Protein AF-A0A0G4B632-F1 (afdb_monomer)

Foldseek 3Di:
DDPVPDPCQQQVFADDPDVVLVVLLVVLVVLLVVLVVLVVPLPPDDPLVNVLSVLSSVLSNVLSVVSVVLSVCVVVSPTRSVGNVVVVVSVVSCCVSVVVSVCCVVPVSVVVVVVVVVVVVVLVPDDVVVVVVVVVVVD

pLDDT: mean 73.95, std 9.52, range [43.03, 89.56]

Secondary structure (DSSP, 8-state):
--GGG-HHHHS-S-----TTHHHHHHHHHHHHHHHHHHHHGGGGS-HHHHHHHHHHHHHHHHHHHHHHHHHHHHHTT-TTTTSHHHHHHHHHHHHHHHHHHHHIIIIIHHHHHHHHHHHHHHHHHS-HHHHHHHHHTT-

Mean predicted aligned error: 12.13 Å

Nearest PDB structures (foldseek):
  8qb9-assembly1_A  TM=7.911E-01  e=2.330E+00  Saccharomyces cerevisiae
  4nqi-assembly2_D  TM=4.677E-01  e=2.199E+00  Dictyostelium discoideum
  4nqi-assembly2_C  TM=4.831E-01  e=5.555E+00  Dictyostelium discoideum
  4nqi-assembly1_B  TM=4.923E-01  e=5.886E+00  Dictyostelium discoideum
  4nqi-assembly1_A  TM=5.299E-01  e=7.421E+00  Dictyostelium discoideum

Structure (mmCIF, N/CA/C/O backbone):
data_AF-A0A0G4B632-F1
#
_entry.id   AF-A0A0G4B632-F1
#
loop_
_atom_site.group_PDB
_atom_site.id
_atom_site.type_symbol
_atom_site.label_atom_id
_atom_site.label_alt_id
_atom_site.label_comp_id
_atom_site.label_asym_id
_atom_site.label_entity_id
_atom_site.label_seq_id
_atom_site.pdbx_PDB_ins_code
_atom_site.Cartn_x
_atom_site.Cartn_y
_atom_site.Cartn_z
_atom_site.occupancy
_atom_site.B_iso_or_equiv
_atom_site.auth_seq_id
_atom_site.auth_comp_id
_atom_site.auth_asym_id
_atom_site.auth_atom_id
_atom_site.pdbx_PDB_model_num
ATOM 1 N N . MET A 1 1 ? -9.350 3.495 -35.235 1.00 46.94 1 MET A N 1
ATOM 2 C CA . MET A 1 1 ? -9.397 2.839 -33.908 1.00 46.94 1 MET A CA 1
ATOM 3 C C . MET A 1 1 ? -8.011 2.877 -33.280 1.00 46.94 1 MET A C 1
ATOM 5 O O . MET A 1 1 ? -7.034 2.637 -33.979 1.00 46.94 1 MET A O 1
ATOM 9 N N . GLY A 1 2 ? -7.921 3.323 -32.025 1.00 56.72 2 GLY A N 1
ATOM 10 C CA . GLY A 1 2 ? -6.690 3.835 -31.412 1.00 56.72 2 GLY A CA 1
ATOM 11 C C . GLY A 1 2 ? -5.535 2.830 -31.338 1.00 56.72 2 GLY A C 1
ATOM 12 O O . GLY A 1 2 ? -5.739 1.652 -31.062 1.00 56.72 2 GLY A O 1
ATOM 13 N N . LYS A 1 3 ? -4.302 3.328 -31.519 1.00 59.06 3 LYS A N 1
ATOM 14 C CA . LYS A 1 3 ? -3.026 2.583 -31.410 1.00 59.06 3 LYS A CA 1
ATOM 15 C C . LYS A 1 3 ? -2.854 1.800 -30.090 1.00 59.06 3 LYS A C 1
ATOM 17 O O . LYS A 1 3 ? -1.968 0.961 -30.002 1.00 59.06 3 LYS A O 1
ATOM 22 N N . LEU A 1 4 ? -3.698 2.066 -29.092 1.00 59.09 4 LEU A N 1
ATOM 23 C CA . LEU A 1 4 ? -3.652 1.519 -27.735 1.00 59.09 4 LEU A CA 1
ATOM 24 C C . LEU A 1 4 ? -4.012 0.028 -27.638 1.00 59.09 4 LEU A C 1
ATOM 26 O O . LEU A 1 4 ? -3.549 -0.624 -26.713 1.00 59.09 4 LEU A O 1
ATOM 30 N N . PHE A 1 5 ? -4.786 -0.520 -28.582 1.00 60.91 5 PHE A N 1
ATOM 31 C CA . PHE A 1 5 ? -5.238 -1.922 -28.543 1.00 60.91 5 PHE A CA 1
ATOM 32 C C . PHE A 1 5 ? -4.454 -2.860 -29.474 1.00 60.91 5 PHE A C 1
ATOM 34 O O . PHE A 1 5 ? -4.857 -4.002 -29.672 1.00 60.91 5 PHE A O 1
ATOM 41 N N . ARG A 1 6 ? -3.349 -2.402 -30.082 1.00 68.50 6 ARG A N 1
ATOM 42 C CA . ARG A 1 6 ? -2.540 -3.261 -30.960 1.00 68.50 6 ARG A CA 1
ATOM 43 C C . ARG A 1 6 ? -1.632 -4.172 -30.129 1.00 68.50 6 ARG A C 1
ATOM 45 O O . ARG A 1 6 ? -0.795 -3.632 -29.404 1.00 68.50 6 ARG A O 1
ATOM 52 N N . PRO A 1 7 ? -1.720 -5.507 -30.276 1.00 59.91 7 PRO A N 1
ATOM 53 C CA . PRO A 1 7 ? -0.825 -6.441 -29.601 1.00 59.91 7 PRO A CA 1
ATOM 54 C C . PRO A 1 7 ? 0.642 -6.083 -29.848 1.00 59.91 7 PRO A C 1
ATOM 56 O O . PRO A 1 7 ? 1.382 -5.897 -28.893 1.00 59.91 7 PRO A O 1
ATOM 59 N N . ASP A 1 8 ? 1.039 -5.792 -31.088 1.00 62.38 8 ASP A N 1
ATOM 60 C CA . ASP A 1 8 ? 2.419 -5.391 -31.415 1.00 62.38 8 ASP A CA 1
ATOM 61 C C . ASP A 1 8 ? 2.911 -4.150 -30.649 1.00 62.38 8 ASP A C 1
ATOM 63 O O . ASP A 1 8 ? 4.101 -3.994 -30.390 1.00 62.38 8 ASP A O 1
ATOM 67 N N . TYR A 1 9 ? 2.002 -3.257 -30.248 1.00 63.84 9 TYR A N 1
ATOM 68 C CA . TYR A 1 9 ? 2.327 -2.046 -29.490 1.00 63.84 9 TYR A CA 1
ATOM 69 C C . TYR A 1 9 ? 2.409 -2.294 -27.975 1.00 63.84 9 TYR A C 1
ATOM 71 O O . TYR A 1 9 ? 3.101 -1.563 -27.265 1.00 63.84 9 TYR A O 1
ATOM 79 N N . ILE A 1 10 ? 1.699 -3.301 -27.466 1.00 62.75 10 ILE A N 1
ATOM 80 C CA . ILE A 1 10 ? 1.682 -3.685 -26.047 1.00 62.75 10 ILE A CA 1
ATOM 81 C C . ILE A 1 10 ? 2.823 -4.683 -25.759 1.00 62.75 10 ILE A C 1
ATOM 83 O O . ILE A 1 10 ? 3.511 -4.552 -24.745 1.00 62.75 10 ILE A O 1
ATOM 87 N N . PHE A 1 11 ? 3.060 -5.618 -26.687 1.00 62.66 11 PHE A N 1
ATOM 88 C CA . PHE A 1 11 ? 4.064 -6.687 -26.639 1.00 62.66 11 PHE A CA 1
ATOM 89 C C . PHE A 1 11 ? 5.423 -6.293 -27.250 1.00 62.66 11 PHE A C 1
ATOM 91 O O . PHE A 1 11 ? 6.331 -7.119 -27.276 1.00 62.66 11 PHE A O 1
ATOM 98 N N . SER A 1 12 ? 5.606 -5.051 -27.722 1.00 62.62 12 SER A N 1
ATOM 99 C CA . SER A 1 12 ? 6.902 -4.580 -28.237 1.00 62.62 12 SER A CA 1
ATOM 100 C C . SER A 1 12 ? 8.009 -4.820 -27.200 1.00 62.62 12 SER A C 1
ATOM 102 O O . SER A 1 12 ? 7.949 -4.256 -26.102 1.00 62.62 12 SER A O 1
ATOM 104 N N . ALA A 1 13 ? 8.998 -5.647 -27.550 1.00 55.19 13 ALA A N 1
ATOM 105 C CA . ALA A 1 13 ? 10.009 -6.149 -26.617 1.00 55.19 13 ALA A CA 1
ATOM 106 C C . ALA A 1 13 ? 10.903 -5.042 -26.032 1.00 55.19 13 ALA A C 1
ATOM 108 O O . ALA A 1 13 ? 11.313 -5.137 -24.878 1.00 55.19 13 ALA A O 1
ATOM 109 N N . THR A 1 14 ? 11.155 -3.979 -26.798 1.00 56.44 14 THR A N 1
ATOM 110 C CA . THR A 1 14 ? 12.035 -2.865 -26.417 1.00 56.44 14 THR A CA 1
ATOM 111 C C . THR A 1 14 ? 11.464 -1.527 -26.907 1.00 56.44 14 THR A C 1
ATOM 113 O O . THR A 1 14 ? 11.878 -0.985 -27.932 1.00 56.44 14 THR A O 1
ATOM 116 N N . PRO A 1 15 ? 10.476 -0.943 -26.204 1.00 62.66 15 PRO A N 1
ATOM 117 C CA . PRO A 1 15 ? 10.111 0.443 -26.454 1.00 62.66 15 PRO A CA 1
ATOM 118 C C . PRO A 1 15 ? 11.309 1.335 -26.084 1.00 62.66 15 PRO A C 1
ATOM 120 O O . PRO A 1 15 ? 11.908 1.094 -25.029 1.00 62.66 15 PRO A O 1
ATOM 123 N N . PRO A 1 16 ? 11.647 2.370 -26.878 1.00 61.06 16 PRO A N 1
ATOM 124 C CA . PRO A 1 16 ? 12.765 3.251 -26.565 1.00 61.06 16 PRO A CA 1
ATOM 125 C C . PRO A 1 16 ? 12.625 3.775 -25.135 1.00 61.06 16 PRO A C 1
ATOM 127 O O . PRO A 1 16 ? 11.532 4.154 -24.692 1.00 61.06 16 PRO A O 1
ATOM 130 N N . ALA A 1 17 ? 13.728 3.713 -24.388 1.00 57.53 17 ALA A N 1
ATOM 131 C CA . ALA A 1 17 ? 13.820 4.180 -23.015 1.00 57.53 17 ALA A CA 1
ATOM 132 C C . ALA A 1 17 ? 13.772 5.714 -22.994 1.00 57.53 17 ALA A C 1
ATOM 134 O O . ALA A 1 17 ? 14.755 6.396 -22.737 1.00 57.53 17 ALA A O 1
ATOM 135 N N . ASN A 1 18 ? 12.607 6.277 -23.296 1.00 63.66 18 ASN A N 1
ATOM 136 C CA . ASN A 1 18 ? 12.341 7.688 -23.073 1.00 63.66 18 ASN A CA 1
ATOM 137 C C . ASN A 1 18 ? 12.483 7.931 -21.565 1.00 63.66 18 ASN A C 1
ATOM 139 O O . ASN A 1 18 ? 11.961 7.123 -20.795 1.00 63.66 18 ASN A O 1
ATOM 143 N N . GLY A 1 19 ? 13.117 9.031 -21.140 1.00 64.75 19 GLY A N 1
ATOM 144 C CA . GLY A 1 19 ? 13.429 9.358 -19.730 1.00 64.75 19 GLY A CA 1
ATOM 145 C C . GLY A 1 19 ? 12.252 9.339 -18.736 1.00 64.75 19 GLY A C 1
ATOM 146 O O . GLY A 1 19 ? 12.439 9.521 -17.538 1.00 64.75 19 GLY A O 1
ATOM 147 N N . LEU A 1 20 ? 11.039 9.045 -19.208 1.00 68.75 20 LEU A N 1
ATOM 148 C CA . LEU A 1 20 ? 9.830 8.829 -18.428 1.00 68.75 20 LEU A CA 1
ATOM 149 C C . LEU A 1 20 ? 9.944 7.724 -17.358 1.00 68.75 20 LEU A C 1
ATOM 151 O O . LEU A 1 20 ? 9.201 7.752 -16.380 1.00 68.75 20 LEU A O 1
ATOM 155 N N . TYR A 1 21 ? 10.860 6.760 -17.507 1.00 72.88 21 TYR A N 1
ATOM 156 C CA . TYR A 1 21 ? 11.072 5.709 -16.499 1.00 72.88 21 TYR A CA 1
ATOM 157 C C . TYR A 1 21 ? 11.664 6.246 -15.185 1.00 72.88 21 TYR A C 1
ATOM 159 O O . TYR A 1 21 ? 11.433 5.649 -14.135 1.00 72.88 21 TYR A O 1
ATOM 167 N N . ILE A 1 22 ? 12.363 7.389 -15.218 1.00 76.75 22 ILE A N 1
ATOM 168 C CA . ILE A 1 22 ? 12.881 8.055 -14.014 1.00 76.75 22 ILE A CA 1
ATOM 169 C C . ILE A 1 22 ? 11.719 8.491 -13.115 1.00 76.75 22 ILE A C 1
ATOM 171 O O . ILE A 1 22 ? 11.792 8.322 -11.901 1.00 76.75 22 ILE A O 1
ATOM 175 N N . TYR A 1 23 ? 10.606 8.962 -13.691 1.00 81.88 23 TYR A N 1
ATOM 176 C CA . TYR A 1 23 ? 9.417 9.295 -12.901 1.00 81.88 23 TYR A CA 1
ATOM 177 C C . TYR A 1 23 ? 8.805 8.058 -12.236 1.00 81.88 23 TYR A C 1
ATOM 179 O O . TYR A 1 23 ? 8.386 8.149 -11.087 1.00 81.88 23 TYR A O 1
ATOM 187 N N . LEU A 1 24 ? 8.796 6.894 -12.901 1.00 78.75 24 LEU A N 1
ATOM 188 C CA . LEU A 1 24 ? 8.344 5.643 -12.272 1.00 78.75 24 LEU A CA 1
ATOM 189 C C . LEU A 1 24 ? 9.244 5.260 -11.092 1.00 78.75 24 LEU A C 1
ATOM 191 O O . LEU A 1 24 ? 8.731 4.900 -10.036 1.00 78.75 24 LEU A O 1
ATOM 195 N N . LEU A 1 25 ? 10.566 5.382 -11.247 1.00 82.19 25 LEU A N 1
ATOM 196 C CA . LEU A 1 25 ? 11.522 5.135 -10.165 1.00 82.19 25 LEU A CA 1
ATOM 197 C C . LEU A 1 25 ? 11.248 6.056 -8.969 1.00 82.19 25 LEU A C 1
ATOM 199 O O . LEU A 1 25 ? 11.170 5.578 -7.839 1.00 82.19 25 LEU A O 1
ATOM 203 N N . ILE A 1 26 ? 11.032 7.352 -9.217 1.00 85.56 26 ILE A N 1
ATOM 204 C CA . ILE A 1 26 ? 10.693 8.332 -8.176 1.00 85.56 26 ILE A CA 1
ATOM 205 C C . ILE A 1 26 ? 9.377 7.961 -7.481 1.00 85.56 26 ILE A C 1
ATOM 207 O O . ILE A 1 26 ? 9.313 7.989 -6.255 1.00 85.56 26 ILE A O 1
ATOM 211 N N . VAL A 1 27 ? 8.340 7.580 -8.233 1.00 85.25 27 VAL A N 1
ATOM 212 C CA . VAL A 1 27 ? 7.032 7.192 -7.677 1.00 85.25 27 VAL A CA 1
ATOM 213 C C . VAL A 1 27 ? 7.151 5.946 -6.797 1.00 85.25 27 VAL A C 1
ATOM 215 O O . VAL A 1 27 ? 6.694 5.968 -5.654 1.00 85.25 27 VAL A O 1
ATOM 218 N N . PHE A 1 28 ? 7.795 4.877 -7.275 1.00 85.44 28 PHE A N 1
ATOM 219 C CA . PHE A 1 28 ? 7.968 3.654 -6.483 1.00 85.44 28 PHE A CA 1
ATOM 220 C C . PHE A 1 28 ? 8.893 3.869 -5.280 1.00 85.44 28 PHE A C 1
ATOM 222 O O . PHE A 1 28 ? 8.607 3.371 -4.191 1.00 85.44 28 PHE A O 1
ATOM 229 N N . GLY A 1 29 ? 9.948 4.673 -5.438 1.00 86.94 29 GLY A N 1
ATOM 230 C CA . GLY A 1 29 ? 10.812 5.093 -4.337 1.00 86.94 29 GLY A CA 1
ATOM 231 C C . GLY A 1 29 ? 10.037 5.859 -3.263 1.00 86.94 29 GLY A C 1
ATOM 232 O O . GLY A 1 29 ? 10.120 5.520 -2.083 1.00 86.94 29 GLY A O 1
ATOM 233 N N . LEU A 1 30 ? 9.204 6.826 -3.661 1.00 88.44 30 LEU A N 1
ATOM 234 C CA . LEU A 1 30 ? 8.316 7.555 -2.751 1.00 88.44 30 LEU A CA 1
ATOM 235 C C . LEU A 1 30 ? 7.338 6.623 -2.0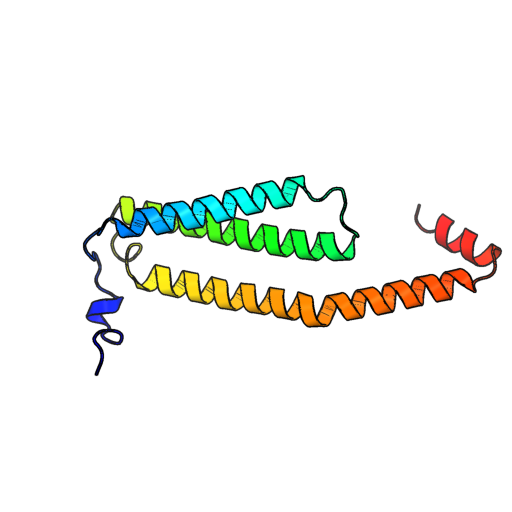33 1.00 88.44 30 LEU A C 1
ATOM 237 O O . LEU A 1 30 ? 7.138 6.784 -0.832 1.00 88.44 30 LEU A O 1
ATOM 241 N N . MET A 1 31 ? 6.763 5.627 -2.715 1.00 85.62 31 MET A N 1
ATOM 242 C CA . MET A 1 31 ? 5.879 4.648 -2.068 1.00 85.62 31 MET A CA 1
ATOM 243 C C . MET A 1 31 ? 6.586 3.888 -0.938 1.00 85.62 31 MET A C 1
ATOM 245 O O . MET A 1 31 ? 5.999 3.706 0.128 1.00 85.62 31 MET A O 1
ATOM 249 N N . ILE A 1 32 ? 7.850 3.495 -1.128 1.00 86.81 32 ILE A N 1
ATOM 250 C CA . ILE A 1 32 ? 8.644 2.829 -0.084 1.00 86.81 32 ILE A CA 1
ATOM 251 C C . ILE A 1 32 ? 8.939 3.789 1.069 1.00 86.81 32 ILE A C 1
ATOM 253 O O . ILE A 1 32 ? 8.766 3.420 2.230 1.00 86.81 32 ILE A O 1
ATOM 257 N N . VAL A 1 33 ? 9.332 5.031 0.774 1.00 89.56 33 VAL A N 1
ATOM 258 C CA . VAL A 1 33 ? 9.584 6.049 1.807 1.00 89.56 33 VAL A CA 1
ATOM 259 C C . VAL A 1 33 ? 8.322 6.297 2.637 1.00 89.56 33 VAL A C 1
ATOM 261 O O . VAL A 1 33 ? 8.379 6.278 3.866 1.00 89.56 33 VAL A O 1
ATOM 264 N N . ILE A 1 34 ? 7.164 6.448 1.991 1.00 87.19 34 ILE A N 1
ATOM 265 C CA . ILE A 1 34 ? 5.870 6.611 2.665 1.00 87.19 34 ILE A CA 1
ATOM 266 C C . ILE A 1 34 ? 5.539 5.374 3.509 1.00 87.19 34 ILE A C 1
ATOM 268 O O . ILE A 1 34 ? 5.080 5.524 4.640 1.00 87.19 34 ILE A O 1
ATOM 272 N N . ALA A 1 35 ? 5.801 4.160 3.015 1.00 86.75 35 ALA A N 1
ATOM 273 C CA . ALA A 1 35 ? 5.625 2.942 3.803 1.00 86.75 35 ALA A CA 1
ATOM 274 C C . ALA A 1 35 ? 6.497 2.964 5.072 1.00 86.75 35 ALA A C 1
ATOM 276 O O . ALA A 1 35 ? 5.998 2.720 6.170 1.00 86.75 35 ALA A O 1
ATOM 277 N N . ILE A 1 36 ? 7.777 3.320 4.964 1.00 86.12 36 ILE A N 1
ATOM 278 C CA . ILE A 1 36 ? 8.683 3.410 6.119 1.00 86.12 36 ILE A CA 1
ATOM 279 C C . ILE A 1 36 ? 8.190 4.463 7.117 1.00 86.12 36 ILE A C 1
ATOM 281 O O . ILE A 1 36 ? 8.106 4.179 8.312 1.00 86.12 36 ILE A O 1
ATOM 285 N N . LEU A 1 37 ? 7.784 5.646 6.647 1.00 87.38 37 LEU A N 1
ATOM 286 C CA . LEU A 1 37 ? 7.191 6.673 7.507 1.00 87.38 37 LEU A CA 1
ATOM 287 C C . LEU A 1 37 ? 5.946 6.134 8.222 1.00 87.38 37 LEU A C 1
ATOM 289 O O . LEU A 1 37 ? 5.840 6.231 9.445 1.00 87.38 37 LEU A O 1
ATOM 293 N N . LEU A 1 38 ? 5.040 5.470 7.499 1.00 83.38 38 LEU A N 1
ATOM 294 C CA . LEU A 1 38 ? 3.880 4.814 8.099 1.00 83.38 38 LEU A CA 1
ATOM 295 C C . LEU A 1 38 ? 4.284 3.767 9.143 1.00 83.38 38 LEU A C 1
ATOM 297 O O . LEU A 1 38 ? 3.551 3.597 10.107 1.00 83.38 38 LEU A O 1
ATOM 301 N N . ALA A 1 39 ? 5.418 3.078 9.016 1.00 82.06 39 ALA A N 1
ATOM 302 C CA . ALA A 1 39 ? 5.886 2.166 10.057 1.00 82.06 39 ALA A CA 1
ATOM 303 C C . ALA A 1 39 ? 6.294 2.903 11.345 1.00 82.06 39 ALA A C 1
ATOM 305 O O . ALA A 1 39 ? 5.946 2.445 12.435 1.00 82.06 39 ALA A O 1
ATOM 306 N N . PHE A 1 40 ? 6.949 4.060 11.229 1.00 81.81 40 PHE A N 1
ATOM 307 C CA . PHE A 1 40 ? 7.373 4.879 12.370 1.00 81.81 40 PHE A CA 1
ATOM 308 C C . PHE A 1 40 ? 6.206 5.559 13.102 1.00 81.81 40 PHE A C 1
ATOM 310 O O . PHE A 1 40 ? 6.197 5.625 14.330 1.00 81.81 40 PHE A O 1
ATOM 317 N N . PHE A 1 41 ? 5.173 6.010 12.384 1.00 79.56 41 PHE A N 1
ATOM 318 C CA . PHE A 1 41 ? 4.020 6.703 12.981 1.00 79.56 41 PHE A CA 1
ATOM 319 C C . PHE A 1 41 ? 2.975 5.772 13.635 1.00 79.56 41 PHE A C 1
ATOM 321 O O . PHE A 1 41 ? 1.909 6.232 14.048 1.00 79.56 41 PHE A O 1
ATOM 328 N N . LYS A 1 42 ? 3.250 4.466 13.779 1.00 69.56 42 LYS A N 1
ATOM 329 C CA . LYS A 1 42 ? 2.313 3.491 14.378 1.00 69.56 42 LYS A CA 1
ATOM 330 C C . LYS A 1 42 ? 1.956 3.781 15.843 1.00 69.56 42 LYS A C 1
ATOM 332 O O . LYS A 1 42 ? 0.868 3.429 16.278 1.00 69.56 42 LYS A O 1
ATOM 337 N N . SER A 1 43 ? 2.815 4.434 16.624 1.00 60.91 43 SER A N 1
ATOM 338 C CA . SER A 1 43 ? 2.683 4.441 18.095 1.00 60.91 43 SER A CA 1
ATOM 339 C C . SER A 1 43 ? 1.440 5.144 18.669 1.00 60.91 43 SER A C 1
ATOM 341 O O . SER A 1 43 ? 1.102 4.898 19.825 1.00 60.91 43 SER A O 1
ATOM 343 N N . LYS A 1 44 ? 0.741 5.991 17.897 1.00 65.06 44 LYS A N 1
ATOM 344 C CA . LYS A 1 44 ? -0.391 6.804 18.394 1.00 65.06 44 LYS A CA 1
ATOM 345 C C . LYS A 1 44 ? -1.777 6.370 17.907 1.00 65.06 44 LYS A C 1
ATOM 347 O O . LYS A 1 44 ? -2.763 7.017 18.250 1.00 65.06 44 LYS A O 1
ATOM 352 N N . LEU A 1 45 ? -1.877 5.315 17.102 1.00 71.69 45 LEU A N 1
ATOM 353 C CA . LEU A 1 45 ? -3.143 4.917 16.481 1.00 71.69 45 LEU A CA 1
ATOM 354 C C . LEU A 1 45 ? -3.880 3.854 17.308 1.00 71.69 45 LEU A C 1
ATOM 356 O O . LEU A 1 45 ? -3.266 2.961 17.892 1.00 71.69 45 LEU A O 1
ATOM 360 N N . GLU A 1 46 ? -5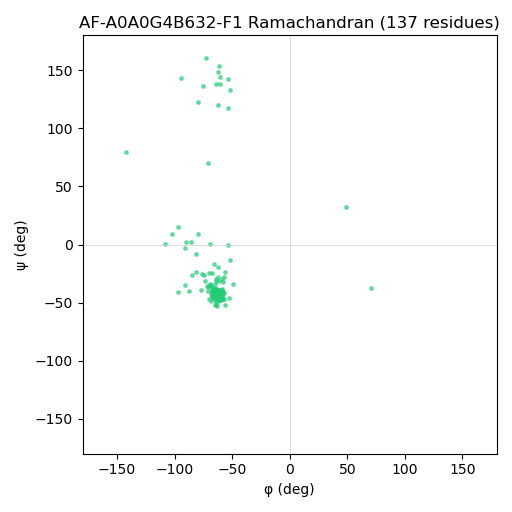.217 3.928 17.357 1.00 72.25 46 GLU A N 1
ATOM 361 C CA 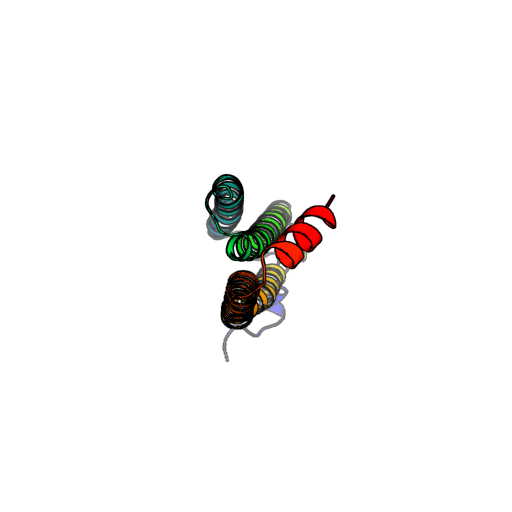. GLU A 1 46 ? -6.017 2.874 17.997 1.00 72.25 46 GLU A CA 1
ATOM 362 C C . GLU A 1 46 ? -5.805 1.534 17.270 1.00 72.25 46 GLU A C 1
ATOM 364 O O . GLU A 1 46 ? -5.551 1.504 16.063 1.00 72.25 46 GLU A O 1
ATOM 369 N N . LYS A 1 47 ? -5.978 0.404 17.973 1.00 72.06 47 LYS A N 1
ATOM 370 C CA . LYS A 1 47 ? -5.773 -0.952 17.414 1.00 72.06 47 LYS A CA 1
ATOM 371 C C . LYS A 1 47 ? -6.476 -1.193 16.069 1.00 72.06 47 LYS A C 1
ATOM 373 O O . LYS A 1 47 ? -5.937 -1.900 15.223 1.00 72.06 47 LYS A O 1
ATOM 378 N N . ILE A 1 48 ? -7.644 -0.582 15.867 1.00 69.69 48 ILE A N 1
ATOM 379 C CA . ILE A 1 48 ? -8.428 -0.672 14.625 1.00 69.69 48 ILE A CA 1
ATOM 380 C C . ILE A 1 48 ? -7.671 -0.018 13.455 1.00 69.69 48 ILE A C 1
ATOM 382 O O . ILE A 1 48 ? -7.538 -0.598 12.378 1.00 69.69 48 ILE A O 1
ATOM 386 N N . TYR A 1 49 ? -7.095 1.161 13.683 1.00 73.19 49 TYR A N 1
ATOM 387 C CA . TYR A 1 49 ? -6.316 1.886 12.681 1.00 73.19 49 TYR A CA 1
ATOM 388 C C . TYR A 1 49 ? -4.943 1.254 12.432 1.00 73.19 49 TYR A C 1
ATOM 390 O O . TYR A 1 49 ? -4.473 1.269 11.298 1.00 73.19 49 TYR A O 1
ATOM 398 N N . LEU A 1 50 ? -4.336 0.622 13.443 1.00 78.69 50 LEU A N 1
ATOM 399 C CA . LEU A 1 50 ? -3.084 -0.130 13.284 1.00 78.69 50 LEU A CA 1
ATOM 400 C C . LEU A 1 50 ? -3.214 -1.281 12.280 1.00 78.69 50 LEU A C 1
ATOM 402 O O . LEU A 1 50 ? -2.310 -1.519 11.479 1.00 78.69 50 LEU A O 1
ATOM 406 N N . LYS A 1 51 ? -4.351 -1.989 12.293 1.00 77.50 51 LYS A N 1
ATOM 407 C CA . LYS A 1 51 ? -4.624 -3.098 11.366 1.00 77.50 51 LYS A CA 1
ATOM 408 C C . LYS A 1 51 ? -4.720 -2.597 9.922 1.00 77.50 51 LYS A C 1
ATOM 410 O O . LYS A 1 51 ? -4.132 -3.203 9.027 1.00 77.50 51 LYS A O 1
ATOM 415 N N . LEU A 1 52 ? -5.390 -1.463 9.705 1.00 77.12 52 LEU A N 1
ATOM 416 C CA . LEU A 1 52 ? -5.462 -0.807 8.397 1.00 77.12 52 LEU A CA 1
ATOM 417 C C . LEU A 1 52 ? -4.085 -0.314 7.940 1.00 77.12 52 LEU A C 1
ATOM 419 O O . LEU A 1 52 ? -3.670 -0.596 6.820 1.00 77.12 52 LEU A O 1
ATOM 423 N N . GLN A 1 53 ? -3.354 0.368 8.819 1.00 80.44 53 GLN A N 1
ATOM 424 C CA . GLN A 1 53 ? -2.021 0.888 8.533 1.00 80.44 53 GLN A CA 1
ATOM 425 C C . GLN A 1 53 ? -1.039 -0.228 8.173 1.00 80.44 53 GLN A C 1
ATOM 427 O O . GLN A 1 53 ? -0.255 -0.052 7.251 1.00 80.44 53 GLN A O 1
ATOM 432 N N . ASN A 1 54 ? -1.104 -1.389 8.833 1.00 82.88 54 ASN A N 1
ATOM 433 C CA . ASN A 1 54 ? -0.301 -2.557 8.460 1.00 82.88 54 ASN A CA 1
ATOM 434 C C . ASN A 1 54 ? -0.636 -3.077 7.058 1.00 82.88 54 ASN A C 1
ATOM 436 O O . ASN A 1 54 ? 0.268 -3.453 6.318 1.00 82.88 54 ASN A O 1
ATOM 440 N N . ARG A 1 55 ? -1.918 -3.095 6.676 1.00 82.81 55 ARG A N 1
ATOM 441 C CA . ARG A 1 55 ? -2.328 -3.523 5.330 1.00 82.81 55 ARG A CA 1
ATOM 442 C C . ARG A 1 55 ? -1.866 -2.537 4.261 1.00 82.81 55 ARG A C 1
ATOM 444 O O . ARG A 1 55 ? -1.306 -2.964 3.259 1.00 82.81 55 ARG A O 1
ATOM 451 N N . ILE A 1 56 ? -2.046 -1.239 4.504 1.00 82.50 56 ILE A N 1
ATOM 452 C CA . ILE A 1 56 ? -1.565 -0.165 3.624 1.00 82.50 56 ILE A CA 1
ATOM 453 C C . ILE A 1 56 ? -0.039 -0.223 3.509 1.00 82.50 56 ILE A C 1
ATOM 455 O O . ILE A 1 56 ? 0.490 -0.190 2.407 1.00 82.50 56 ILE A O 1
ATOM 459 N N . PHE A 1 57 ? 0.666 -0.390 4.630 1.00 86.00 57 PHE A N 1
ATOM 460 C CA . PHE A 1 57 ? 2.116 -0.562 4.667 1.00 86.00 57 PHE A CA 1
ATOM 461 C C . PHE A 1 57 ? 2.575 -1.735 3.799 1.00 86.00 57 PHE A C 1
ATOM 463 O O . PHE A 1 57 ? 3.420 -1.548 2.931 1.00 86.00 57 PHE A O 1
ATOM 470 N N . ASN A 1 58 ? 1.987 -2.921 3.987 1.00 85.62 58 ASN A N 1
ATOM 471 C CA . ASN A 1 58 ? 2.337 -4.099 3.197 1.00 85.62 58 ASN A CA 1
ATOM 472 C C . ASN A 1 58 ? 2.044 -3.884 1.708 1.00 85.62 58 ASN A C 1
ATOM 474 O O . ASN A 1 58 ? 2.854 -4.279 0.876 1.00 85.62 58 ASN A O 1
ATOM 478 N N . LEU A 1 59 ? 0.929 -3.232 1.364 1.00 84.50 59 LEU A N 1
ATOM 479 C CA . LEU A 1 59 ? 0.592 -2.911 -0.022 1.00 84.50 59 LEU A CA 1
ATOM 480 C C . LEU A 1 59 ? 1.627 -1.958 -0.634 1.00 84.50 59 LEU A C 1
ATOM 482 O O . LEU A 1 59 ? 2.189 -2.273 -1.677 1.00 84.50 59 LEU A O 1
ATOM 486 N N . LEU A 1 60 ? 1.922 -0.824 0.012 1.00 83.94 60 LEU A N 1
ATOM 487 C CA . LEU A 1 60 ? 2.888 0.145 -0.518 1.00 83.94 60 LEU A CA 1
ATOM 488 C C . LEU A 1 60 ? 4.294 -0.446 -0.617 1.00 83.94 60 LEU A C 1
ATOM 490 O O . LEU A 1 60 ? 4.996 -0.176 -1.586 1.00 83.94 60 LEU A O 1
ATOM 494 N N . LEU A 1 61 ? 4.699 -1.250 0.365 1.00 86.38 61 LEU A N 1
ATOM 495 C CA . LEU A 1 61 ? 6.020 -1.863 0.390 1.00 86.38 61 LEU A CA 1
ATOM 496 C C . LEU A 1 61 ? 6.147 -2.937 -0.695 1.00 86.38 61 LEU A C 1
ATOM 498 O O . LEU A 1 61 ? 7.113 -2.914 -1.450 1.00 86.38 61 LEU A O 1
ATOM 502 N N . THR A 1 62 ? 5.166 -3.834 -0.834 1.00 84.44 62 THR A N 1
ATOM 503 C CA . THR A 1 62 ? 5.185 -4.865 -1.889 1.00 84.44 62 THR A CA 1
ATOM 504 C C . THR A 1 62 ? 5.149 -4.244 -3.280 1.00 84.44 62 THR A C 1
ATOM 506 O O . THR A 1 62 ? 5.991 -4.581 -4.105 1.00 84.44 62 THR A O 1
ATOM 509 N N . LEU A 1 63 ? 4.254 -3.285 -3.536 1.00 84.06 63 LEU A N 1
ATOM 510 C CA . LEU A 1 63 ? 4.181 -2.594 -4.827 1.00 84.06 63 LEU A CA 1
ATOM 511 C C . LEU A 1 63 ? 5.400 -1.721 -5.110 1.00 84.06 63 LEU A C 1
ATOM 513 O O . LEU A 1 63 ? 5.846 -1.675 -6.250 1.00 84.06 63 LEU A O 1
ATOM 517 N N . GLY A 1 64 ? 5.949 -1.052 -4.098 1.00 84.81 64 GLY A N 1
ATOM 518 C CA . GLY A 1 64 ? 7.168 -0.264 -4.236 1.00 84.81 64 GLY A CA 1
ATOM 519 C C . GLY A 1 64 ? 8.373 -1.137 -4.584 1.00 84.81 64 GLY A C 1
ATOM 520 O O . GLY A 1 64 ? 9.094 -0.833 -5.530 1.00 84.81 64 GLY A O 1
ATOM 521 N N . ILE A 1 65 ? 8.559 -2.257 -3.874 1.00 86.56 65 ILE A N 1
ATOM 522 C CA . ILE A 1 65 ? 9.649 -3.208 -4.140 1.00 86.56 65 ILE A CA 1
ATOM 523 C C . ILE A 1 65 ? 9.477 -3.851 -5.516 1.00 86.56 65 ILE A C 1
ATOM 525 O O . ILE A 1 65 ? 10.400 -3.808 -6.325 1.00 86.56 65 ILE A O 1
ATOM 529 N N . ILE A 1 66 ? 8.298 -4.406 -5.811 1.00 84.94 66 ILE A N 1
ATOM 530 C CA . ILE A 1 66 ? 8.008 -5.031 -7.108 1.00 84.94 66 ILE A CA 1
ATOM 531 C C . ILE A 1 66 ? 8.182 -4.008 -8.239 1.00 84.94 66 ILE A C 1
ATOM 533 O O . ILE A 1 66 ? 8.813 -4.307 -9.250 1.00 84.94 66 ILE A O 1
ATOM 537 N N . GLY A 1 67 ? 7.692 -2.780 -8.053 1.00 82.31 67 GLY A N 1
ATOM 538 C CA . GLY A 1 67 ? 7.864 -1.672 -8.990 1.00 82.31 67 GLY A CA 1
ATOM 539 C C . GLY A 1 67 ? 9.325 -1.323 -9.255 1.00 82.31 67 GLY A C 1
ATOM 540 O O . GLY A 1 67 ? 9.709 -1.179 -10.414 1.00 82.31 67 GLY A O 1
ATOM 541 N N . LEU A 1 68 ? 10.164 -1.265 -8.217 1.00 83.81 68 LEU A N 1
ATOM 542 C CA . LEU A 1 68 ? 11.607 -1.074 -8.384 1.00 83.81 68 LEU A CA 1
ATOM 543 C C . LEU A 1 68 ? 12.262 -2.236 -9.135 1.00 83.81 68 LEU A C 1
ATOM 545 O O . LEU A 1 68 ? 13.041 -1.983 -10.050 1.00 83.81 68 LEU A O 1
ATOM 549 N N . PHE A 1 69 ? 11.916 -3.487 -8.817 1.00 83.56 69 PHE A N 1
ATOM 550 C CA . PHE A 1 69 ? 12.412 -4.652 -9.560 1.00 83.56 69 PHE A CA 1
ATOM 551 C C . PHE A 1 69 ? 12.064 -4.570 -11.048 1.00 83.56 69 PHE A C 1
ATOM 553 O O . PHE A 1 69 ? 12.920 -4.819 -11.893 1.00 83.56 69 PHE A O 1
ATOM 560 N N . PHE A 1 70 ? 10.847 -4.144 -11.394 1.00 78.06 70 PHE A N 1
ATOM 561 C CA . PHE A 1 70 ? 10.468 -3.941 -12.793 1.00 78.06 70 PHE A CA 1
ATOM 562 C C . PHE A 1 70 ? 11.259 -2.826 -13.479 1.00 78.06 70 PHE A C 1
ATOM 564 O O . PHE A 1 70 ? 11.632 -2.968 -14.645 1.00 78.06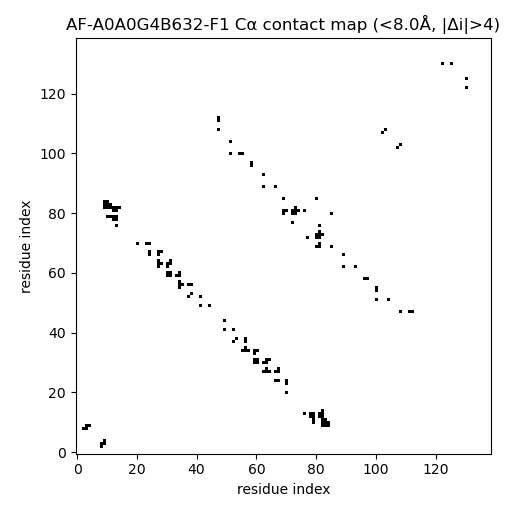 70 PHE A O 1
ATOM 571 N N . VAL A 1 71 ? 11.544 -1.727 -12.777 1.00 77.06 71 VAL A N 1
ATOM 572 C CA . VAL A 1 71 ? 12.402 -0.659 -13.311 1.00 77.06 71 VAL A CA 1
ATOM 573 C C . VAL A 1 71 ? 13.833 -1.168 -13.531 1.00 77.06 71 VAL A C 1
ATOM 575 O O . VAL A 1 71 ? 14.421 -0.853 -14.563 1.00 77.06 71 VAL A O 1
ATOM 578 N N . LEU A 1 72 ? 14.364 -2.001 -12.630 1.00 78.75 72 LEU A N 1
ATOM 579 C CA . LEU A 1 72 ? 15.683 -2.629 -12.778 1.00 78.75 72 LEU A CA 1
ATOM 580 C C . LEU A 1 72 ? 15.731 -3.611 -13.954 1.00 78.75 72 LEU A C 1
ATOM 582 O O . LEU A 1 72 ? 16.634 -3.521 -14.778 1.00 78.75 72 LEU A O 1
ATOM 586 N N . PHE A 1 73 ? 14.734 -4.484 -14.113 1.00 76.94 73 PHE A N 1
ATOM 587 C CA . PHE A 1 73 ? 14.667 -5.383 -15.274 1.00 76.94 73 PHE A CA 1
ATOM 588 C C . PHE A 1 73 ? 14.571 -4.631 -16.600 1.00 76.94 73 PHE A C 1
ATOM 590 O O . PHE A 1 73 ? 15.080 -5.091 -17.622 1.00 76.94 73 PHE A O 1
ATOM 597 N N . ARG A 1 74 ? 13.944 -3.451 -16.589 1.00 72.56 74 ARG A N 1
ATOM 598 C CA . ARG A 1 74 ? 13.928 -2.561 -17.747 1.00 72.56 74 ARG A CA 1
ATOM 599 C C . ARG A 1 74 ? 15.283 -1.899 -17.996 1.00 72.56 74 ARG A C 1
ATOM 601 O O . ARG A 1 74 ? 15.630 -1.702 -19.157 1.00 72.56 74 ARG A O 1
ATOM 608 N N . TYR A 1 75 ? 16.026 -1.555 -16.945 1.00 73.06 75 TYR A N 1
ATOM 609 C CA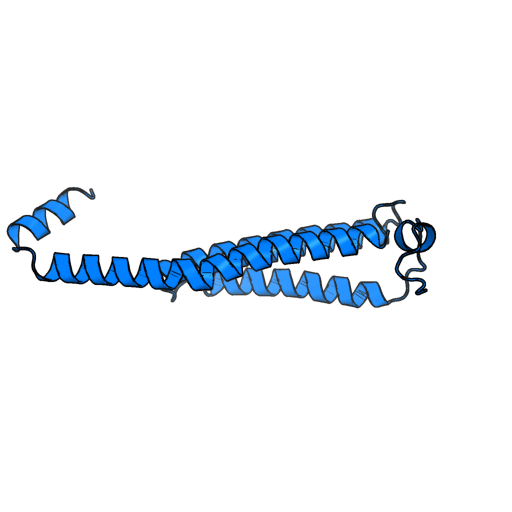 . TYR A 1 75 ? 17.387 -1.025 -17.057 1.00 73.06 75 TYR A CA 1
ATOM 610 C C . TYR A 1 75 ? 18.342 -2.056 -17.672 1.00 73.06 75 TYR A C 1
ATOM 612 O O . TYR A 1 75 ? 19.053 -1.735 -18.618 1.00 73.06 75 TYR A O 1
ATOM 620 N N . GLU A 1 76 ? 18.243 -3.311 -17.232 1.00 75.19 76 GLU A N 1
ATOM 621 C CA . GLU A 1 76 ? 18.953 -4.472 -17.796 1.00 75.19 76 GLU A CA 1
ATOM 622 C C . GLU A 1 76 ? 18.456 -4.869 -19.205 1.00 75.19 76 GLU A C 1
ATOM 624 O O . GLU A 1 76 ? 18.929 -5.840 -19.787 1.00 75.19 76 GLU A O 1
ATOM 629 N N . GLN A 1 77 ? 17.478 -4.138 -19.764 1.00 69.94 77 GLN A N 1
ATOM 630 C CA . GLN A 1 77 ? 16.856 -4.385 -21.072 1.00 69.94 77 GLN A CA 1
ATOM 631 C C . GLN A 1 77 ? 16.421 -5.842 -21.288 1.00 69.94 77 GLN A C 1
ATOM 633 O O . GLN A 1 77 ? 16.418 -6.330 -22.420 1.00 69.94 77 GLN A O 1
ATOM 638 N N . ILE A 1 78 ? 16.015 -6.537 -20.218 1.00 68.50 78 ILE A N 1
ATOM 639 C CA . ILE A 1 78 ? 15.588 -7.932 -20.314 1.00 68.50 78 ILE A CA 1
ATOM 640 C C . ILE A 1 78 ? 14.349 -7.985 -21.225 1.00 68.50 78 ILE A C 1
ATOM 642 O O . ILE A 1 78 ? 13.327 -7.351 -20.910 1.00 68.50 78 ILE A O 1
ATOM 646 N N . PRO A 1 79 ? 14.407 -8.727 -22.351 1.00 61.56 79 PRO A N 1
ATOM 647 C CA . PRO A 1 79 ? 13.283 -8.849 -23.269 1.00 61.56 79 PRO A CA 1
ATOM 648 C C . PRO A 1 79 ? 12.023 -9.313 -22.528 1.00 61.56 79 PRO A C 1
ATOM 650 O O . PRO A 1 79 ? 12.099 -10.133 -21.615 1.00 61.56 79 PRO A O 1
ATOM 653 N N . TYR A 1 80 ? 10.857 -8.791 -22.917 1.00 62.75 80 TYR A N 1
ATOM 654 C CA . TYR A 1 80 ? 9.532 -9.045 -22.316 1.00 62.75 80 TYR A CA 1
ATOM 655 C C . TYR A 1 80 ? 9.281 -8.439 -20.924 1.00 62.75 80 TYR A C 1
ATOM 657 O O . TYR A 1 80 ? 8.181 -7.928 -20.694 1.00 62.75 80 TYR A O 1
ATOM 665 N N . PHE A 1 81 ? 10.266 -8.402 -20.023 1.00 59.81 81 PHE A N 1
ATOM 666 C CA . PHE A 1 81 ? 10.093 -7.847 -18.669 1.00 59.81 81 PHE A CA 1
ATOM 667 C C . PHE A 1 81 ? 10.069 -6.311 -18.628 1.00 59.81 81 PHE A C 1
ATOM 669 O O . PHE A 1 81 ? 9.422 -5.729 -17.759 1.00 59.81 81 PHE A O 1
ATOM 676 N N . GLY A 1 82 ? 10.695 -5.643 -19.601 1.00 57.94 82 GLY A N 1
ATOM 677 C CA . GLY A 1 82 ? 10.609 -4.187 -19.790 1.00 57.94 82 GLY A CA 1
ATOM 678 C C . GLY A 1 82 ? 9.407 -3.713 -20.622 1.00 57.94 82 GLY A C 1
ATOM 679 O O . GLY A 1 82 ? 9.290 -2.517 -20.912 1.00 57.94 82 GLY A O 1
ATOM 680 N N . SER A 1 83 ? 8.533 -4.633 -21.048 1.00 66.81 83 SER A N 1
ATOM 681 C CA . SER A 1 83 ? 7.401 -4.319 -21.923 1.00 66.81 83 SER A CA 1
ATOM 682 C C . SER A 1 83 ? 6.287 -3.563 -21.187 1.00 66.81 83 SER A C 1
ATOM 684 O O . SER A 1 83 ? 6.161 -3.587 -19.960 1.00 66.81 83 SER A O 1
ATOM 686 N N . ARG A 1 84 ? 5.422 -2.888 -21.953 1.00 71.31 84 ARG A N 1
ATOM 687 C CA . ARG A 1 84 ? 4.275 -2.132 -21.413 1.00 71.31 84 ARG A CA 1
ATOM 688 C C . ARG A 1 84 ? 3.270 -3.025 -20.673 1.00 71.31 84 ARG A C 1
ATOM 690 O O . ARG A 1 84 ? 2.518 -2.515 -19.845 1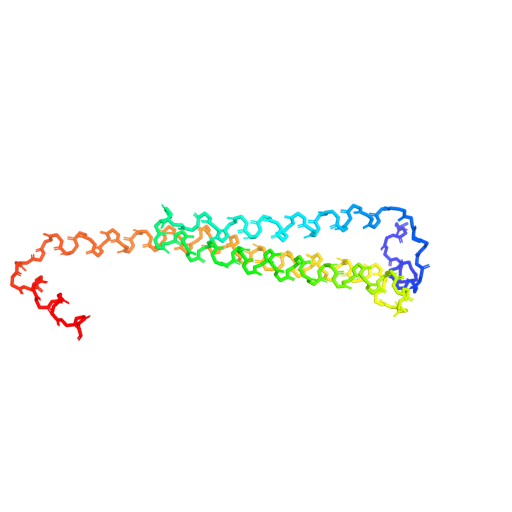.00 71.31 84 ARG A O 1
ATOM 697 N N . LEU A 1 85 ? 3.292 -4.337 -20.924 1.00 69.31 85 LEU A N 1
ATOM 698 C CA . LEU A 1 85 ? 2.498 -5.336 -20.204 1.00 69.31 85 LEU A CA 1
ATOM 699 C C . LEU A 1 85 ? 2.775 -5.331 -18.712 1.00 69.31 85 LEU A C 1
ATOM 701 O O . LEU A 1 85 ? 1.839 -5.432 -17.929 1.00 69.31 85 LEU A O 1
ATOM 705 N N . MET A 1 86 ? 4.037 -5.187 -18.310 1.00 72.06 86 MET A N 1
ATOM 706 C CA . MET A 1 86 ? 4.376 -5.249 -16.893 1.00 72.06 86 MET A CA 1
ATOM 707 C C . MET A 1 86 ? 3.838 -4.043 -16.139 1.00 72.06 86 MET A C 1
ATOM 709 O O . MET A 1 86 ? 3.319 -4.204 -15.042 1.00 72.06 86 MET A O 1
ATOM 713 N N . ILE A 1 87 ? 3.823 -2.862 -16.764 1.00 71.25 87 ILE A N 1
ATOM 714 C CA . ILE A 1 87 ? 3.173 -1.671 -16.198 1.00 71.25 87 ILE A CA 1
ATOM 715 C C . ILE A 1 87 ? 1.661 -1.897 -16.053 1.00 71.25 87 ILE A C 1
ATOM 717 O O . ILE A 1 87 ? 1.093 -1.557 -15.017 1.00 71.25 87 ILE A O 1
ATOM 721 N N . LEU A 1 88 ? 1.008 -2.499 -17.055 1.00 73.81 88 LEU A N 1
ATOM 722 C CA . LEU A 1 88 ? -0.418 -2.841 -16.987 1.00 73.81 88 LEU A CA 1
ATOM 723 C C . LEU A 1 88 ? -0.710 -3.861 -15.884 1.00 73.81 88 LEU A C 1
ATOM 725 O O . LEU A 1 88 ? -1.675 -3.692 -15.146 1.00 73.81 88 LEU A O 1
ATOM 729 N N . LEU A 1 89 ? 0.130 -4.885 -15.738 1.00 79.62 89 LEU A N 1
ATOM 730 C CA . LEU A 1 89 ? -0.013 -5.919 -14.714 1.00 79.62 89 LEU A CA 1
ATOM 731 C C . LEU A 1 89 ? 0.176 -5.335 -13.307 1.00 79.62 89 LEU A C 1
ATOM 733 O O . LEU A 1 89 ? -0.583 -5.656 -12.390 1.00 79.62 89 LEU A O 1
ATOM 737 N N . LEU A 1 90 ? 1.123 -4.407 -13.155 1.00 77.38 90 LEU A N 1
ATOM 738 C CA . LEU A 1 90 ? 1.353 -3.660 -11.919 1.00 77.38 90 LEU A CA 1
ATOM 739 C C . LEU A 1 90 ? 0.156 -2.767 -11.576 1.00 77.38 90 LEU A C 1
ATOM 741 O O . LEU A 1 90 ? -0.297 -2.764 -10.433 1.00 77.38 90 LEU A O 1
ATOM 745 N N . LEU A 1 91 ? -0.409 -2.079 -12.573 1.00 79.06 91 LEU A N 1
ATOM 746 C CA . LEU A 1 91 ? -1.622 -1.275 -12.422 1.00 79.06 91 LEU A CA 1
ATOM 747 C C . LEU A 1 91 ? -2.826 -2.140 -12.015 1.00 79.06 91 LEU A C 1
ATOM 749 O O . LEU A 1 91 ? -3.576 -1.764 -11.118 1.00 79.06 91 LEU A O 1
ATOM 753 N N . LEU A 1 92 ? -3.000 -3.309 -12.636 1.00 83.44 92 LEU A N 1
ATOM 754 C CA . LEU A 1 92 ? -4.083 -4.244 -12.320 1.00 83.44 92 LEU A CA 1
ATOM 755 C C . LEU A 1 92 ? -3.957 -4.781 -10.892 1.00 83.44 92 LEU A C 1
ATOM 757 O O . LEU A 1 92 ? -4.933 -4.805 -10.145 1.00 83.44 92 LEU A O 1
ATOM 761 N N . THR A 1 93 ? -2.738 -5.152 -10.497 1.00 81.19 93 THR A N 1
ATOM 762 C CA . THR A 1 93 ? -2.431 -5.605 -9.135 1.00 81.19 93 THR A CA 1
ATOM 763 C C . THR A 1 93 ? -2.713 -4.494 -8.124 1.00 81.19 93 THR A C 1
ATOM 765 O O . THR A 1 93 ? -3.365 -4.739 -7.108 1.00 81.19 93 THR A O 1
ATOM 768 N N . PHE A 1 94 ? -2.297 -3.260 -8.431 1.00 80.38 94 PHE A N 1
ATOM 769 C CA . PHE A 1 94 ? -2.574 -2.081 -7.614 1.00 80.38 94 PHE A CA 1
ATOM 770 C C . PHE A 1 94 ? -4.076 -1.829 -7.457 1.00 80.38 94 PHE A C 1
ATOM 772 O O . PHE A 1 94 ? -4.543 -1.614 -6.343 1.00 80.38 94 PHE A O 1
ATOM 779 N N . LEU A 1 95 ? -4.844 -1.899 -8.546 1.00 84.38 95 LEU A N 1
ATOM 780 C CA . LEU A 1 95 ? -6.296 -1.709 -8.530 1.00 84.38 95 LEU A CA 1
ATOM 781 C C . LEU A 1 95 ? -7.010 -2.797 -7.725 1.00 84.38 95 LEU A C 1
ATOM 783 O O . LEU A 1 95 ? -7.879 -2.481 -6.915 1.00 84.38 95 LEU A O 1
ATOM 787 N N . PHE A 1 96 ? -6.626 -4.062 -7.903 1.00 86.50 96 PHE A N 1
ATOM 788 C CA . PHE A 1 96 ? -7.237 -5.184 -7.192 1.00 86.50 96 PHE A CA 1
ATOM 789 C C . PHE A 1 96 ? -6.991 -5.094 -5.680 1.00 86.50 96 PHE A C 1
ATOM 791 O O . PHE A 1 96 ? -7.928 -5.125 -4.881 1.00 86.50 96 PHE A O 1
ATOM 798 N N . TRP A 1 97 ? -5.732 -4.906 -5.277 1.00 82.25 97 TRP A N 1
ATOM 799 C CA . TRP A 1 97 ? -5.364 -4.802 -3.865 1.00 82.25 97 TRP A CA 1
ATOM 800 C C . TRP A 1 97 ? -5.842 -3.490 -3.235 1.00 82.25 97 TRP A C 1
ATOM 802 O O . TRP A 1 97 ? -6.336 -3.488 -2.107 1.00 82.25 97 TRP A O 1
ATOM 812 N N . GLY A 1 98 ? -5.741 -2.377 -3.962 1.00 80.00 98 GLY A N 1
ATOM 813 C CA . GLY A 1 98 ? -6.215 -1.068 -3.524 1.00 80.00 98 GLY A CA 1
ATOM 814 C C . GLY A 1 98 ? -7.727 -1.052 -3.315 1.00 80.00 98 GLY A C 1
ATOM 815 O O . GLY A 1 98 ? -8.193 -0.585 -2.276 1.00 80.00 98 GLY A O 1
ATOM 816 N N . GLY A 1 99 ? -8.488 -1.643 -4.242 1.00 83.31 99 GLY A N 1
ATOM 817 C CA . GLY A 1 99 ? -9.933 -1.821 -4.116 1.00 83.31 99 GLY A CA 1
ATOM 818 C C . GLY A 1 99 ? -10.314 -2.678 -2.909 1.00 83.31 99 GLY A C 1
ATOM 819 O O . GLY A 1 99 ? -11.194 -2.294 -2.140 1.00 83.31 99 GLY A O 1
ATOM 820 N N . TRP A 1 100 ? -9.601 -3.784 -2.672 1.00 81.06 100 TRP A N 1
ATOM 821 C CA . TRP A 1 100 ? -9.829 -4.639 -1.503 1.00 81.06 100 TRP A CA 1
ATOM 822 C C . TRP A 1 100 ? -9.579 -3.906 -0.175 1.00 81.06 100 TRP A C 1
ATOM 824 O O . TRP A 1 100 ? -10.366 -4.018 0.767 1.00 81.06 100 TRP A O 1
ATOM 834 N N . ILE A 1 101 ? -8.507 -3.109 -0.085 1.00 80.56 101 ILE A N 1
ATOM 835 C CA . ILE A 1 101 ? -8.220 -2.299 1.110 1.00 80.56 101 ILE A CA 1
ATOM 836 C C . ILE A 1 101 ? -9.253 -1.183 1.291 1.00 80.56 101 ILE A C 1
ATOM 838 O O . ILE A 1 101 ? -9.688 -0.946 2.419 1.00 80.56 101 ILE A O 1
ATOM 842 N N . ALA A 1 102 ? -9.671 -0.521 0.212 1.00 80.38 102 ALA A N 1
ATOM 843 C CA . ALA A 1 102 ? -10.703 0.510 0.265 1.00 80.38 102 ALA A CA 1
ATOM 844 C C . ALA A 1 102 ? -12.047 -0.064 0.739 1.00 80.38 102 ALA A C 1
ATOM 846 O O . ALA A 1 102 ? -12.692 0.518 1.611 1.00 80.38 102 ALA A O 1
ATOM 847 N N . PHE A 1 103 ? -12.428 -1.243 0.240 1.00 81.81 103 PHE A N 1
ATOM 848 C CA . PHE A 1 103 ? -13.616 -1.958 0.699 1.00 81.81 103 PHE A CA 1
ATOM 849 C C . PHE A 1 103 ? -13.526 -2.282 2.196 1.00 81.81 103 PHE A C 1
ATOM 851 O O . PHE A 1 103 ? -14.436 -1.958 2.958 1.00 81.81 103 PHE A O 1
ATOM 858 N N . TYR A 1 104 ? -12.392 -2.821 2.653 1.00 75.56 104 TYR A N 1
ATOM 859 C CA . TYR A 1 104 ? -12.158 -3.083 4.076 1.00 75.56 104 TYR A CA 1
ATOM 860 C C . TYR A 1 104 ? -12.259 -1.811 4.937 1.00 75.56 104 TYR A C 1
ATOM 862 O O . TYR A 1 104 ? -12.805 -1.834 6.040 1.00 75.56 104 TYR A O 1
ATOM 870 N N . TRP A 1 105 ? -11.754 -0.681 4.437 1.00 75.94 105 TRP A N 1
ATOM 871 C CA . TRP A 1 105 ? -11.818 0.595 5.142 1.00 75.94 105 TRP A CA 1
ATOM 872 C C . TRP A 1 105 ? -13.253 1.106 5.310 1.00 75.94 105 TRP A C 1
ATOM 874 O O . TRP A 1 105 ? -13.622 1.541 6.401 1.00 75.94 105 TRP A O 1
ATOM 884 N N . ILE A 1 106 ? -14.061 1.029 4.252 1.00 76.38 106 ILE A N 1
ATOM 885 C CA . ILE A 1 106 ? -15.428 1.561 4.237 1.00 76.38 106 ILE A CA 1
ATOM 886 C C . ILE A 1 106 ? -16.395 0.643 4.988 1.00 76.38 106 ILE A C 1
ATOM 888 O O . ILE A 1 106 ? -17.263 1.141 5.699 1.00 76.38 106 ILE A O 1
ATOM 892 N N . PHE A 1 107 ? -16.254 -0.678 4.862 1.00 75.88 107 PHE A N 1
ATOM 893 C CA . PHE A 1 107 ? -17.224 -1.627 5.415 1.00 75.88 107 PHE A CA 1
ATOM 894 C C . PHE A 1 107 ? -16.817 -2.194 6.778 1.00 75.88 107 PHE A C 1
ATOM 896 O O . PHE A 1 107 ? -17.658 -2.293 7.670 1.00 75.88 107 PHE A O 1
ATOM 903 N N . GLU A 1 108 ? -15.541 -2.525 6.991 1.00 73.81 108 GLU A N 1
ATOM 904 C CA . GLU A 1 108 ? -15.132 -3.303 8.169 1.00 73.81 108 GLU A CA 1
ATOM 905 C C . GLU A 1 108 ? -14.751 -2.424 9.369 1.00 73.81 108 GLU A C 1
ATOM 907 O O . GLU A 1 108 ? -15.091 -2.743 10.509 1.00 73.81 108 GLU A O 1
ATOM 912 N N . ILE A 1 109 ? -14.147 -1.250 9.140 1.00 71.44 109 ILE A N 1
ATOM 913 C CA . ILE A 1 109 ? -13.848 -0.292 10.221 1.00 71.44 109 ILE A CA 1
ATOM 914 C C . ILE A 1 109 ? -15.096 0.215 10.963 1.00 71.44 109 ILE A C 1
ATOM 916 O O . ILE A 1 109 ? -15.059 0.242 12.201 1.00 71.44 109 ILE A O 1
ATOM 920 N N . PRO A 1 110 ? -16.192 0.653 10.306 1.00 70.12 110 PRO A N 1
ATOM 921 C CA . PRO A 1 110 ? -17.365 1.099 11.053 1.00 70.12 110 PRO A CA 1
ATOM 922 C C . PRO A 1 110 ? -18.005 -0.044 11.847 1.00 70.12 110 PRO A C 1
ATOM 924 O O . PRO A 1 110 ? -18.470 0.199 12.962 1.00 70.12 110 PRO A O 1
ATOM 927 N N . GLN A 1 111 ? -17.968 -1.279 11.336 1.00 71.31 111 GLN A N 1
ATOM 928 C CA . GLN A 1 111 ? -18.477 -2.458 12.039 1.00 71.31 111 GLN A CA 1
ATOM 929 C C . GLN A 1 111 ? -17.625 -2.810 13.269 1.00 71.31 111 GLN A C 1
ATOM 931 O O . GLN A 1 111 ? -18.177 -2.914 14.367 1.00 71.31 111 GLN A O 1
ATOM 936 N N . GLU A 1 112 ? -16.292 -2.873 13.141 1.00 70.19 112 GLU A N 1
ATOM 937 C CA . GLU A 1 112 ? -15.381 -3.114 14.275 1.00 70.19 112 GLU A CA 1
ATOM 938 C C . GLU A 1 112 ? -15.547 -2.037 15.367 1.00 70.19 112 GLU A C 1
ATOM 940 O O . GLU A 1 112 ? -15.562 -2.349 16.562 1.00 70.19 112 GLU A O 1
ATOM 945 N N . LYS A 1 113 ? -15.754 -0.765 14.991 1.00 71.50 113 LYS A N 1
ATOM 946 C CA . LYS A 1 113 ? -16.050 0.314 15.953 1.00 71.50 113 LYS A CA 1
ATOM 947 C C . LYS A 1 113 ? -17.371 0.101 16.691 1.00 71.50 113 LYS A C 1
ATOM 949 O O . LYS A 1 113 ? -17.461 0.384 17.890 1.00 71.50 113 LYS A O 1
ATOM 954 N N . LEU A 1 114 ? -18.400 -0.369 15.991 1.00 71.12 114 LEU A N 1
ATOM 955 C CA . LEU A 1 114 ? -19.724 -0.606 16.562 1.00 71.12 114 LEU A CA 1
ATOM 956 C C . LEU A 1 114 ? -19.689 -1.766 17.560 1.00 71.12 114 LEU A C 1
ATOM 958 O O . LEU A 1 114 ? -20.230 -1.653 18.662 1.00 71.12 114 LEU A O 1
ATOM 962 N N . GLU A 1 115 ? -18.984 -2.843 17.224 1.00 73.31 115 GLU A N 1
ATOM 963 C CA . GLU A 1 115 ? -18.761 -3.970 18.127 1.00 73.31 115 GLU A CA 1
ATOM 964 C C . GLU A 1 115 ? -17.898 -3.601 19.332 1.00 73.31 115 GLU A C 1
ATOM 966 O O . GLU A 1 115 ? -18.234 -3.963 20.462 1.00 73.31 115 GLU A O 1
ATOM 971 N N . ALA A 1 116 ? -16.825 -2.829 19.129 1.00 69.50 116 ALA A N 1
ATOM 972 C CA . ALA A 1 116 ? -15.993 -2.334 20.219 1.00 69.50 116 ALA A CA 1
ATOM 973 C C . ALA A 1 116 ? -16.815 -1.488 21.206 1.00 69.50 116 ALA A C 1
ATOM 975 O O . ALA A 1 116 ? -16.721 -1.686 22.420 1.00 69.50 116 ALA A O 1
ATOM 976 N N . ARG A 1 117 ? -17.699 -0.611 20.706 1.00 70.69 117 ARG A N 1
ATOM 977 C CA . ARG A 1 117 ? -18.625 0.166 21.548 1.00 70.69 117 ARG A CA 1
ATOM 978 C C . ARG A 1 117 ? -19.648 -0.717 22.263 1.00 70.69 117 ARG A C 1
ATOM 980 O O . ARG A 1 117 ? -19.919 -0.479 23.439 1.00 70.69 117 ARG A O 1
ATOM 987 N N . LYS A 1 118 ? -20.205 -1.740 21.603 1.00 74.69 118 LYS A N 1
ATOM 988 C CA . LYS A 1 118 ? -21.133 -2.703 22.230 1.00 74.69 118 LYS A CA 1
ATOM 989 C C . LYS A 1 118 ? -20.452 -3.478 23.361 1.00 74.69 118 LYS A C 1
ATOM 991 O O . LYS A 1 118 ? -21.004 -3.545 24.456 1.00 74.69 118 LYS A O 1
ATOM 996 N N . LYS A 1 119 ? -19.227 -3.972 23.142 1.00 73.12 119 LYS A N 1
ATOM 997 C CA . LYS A 1 119 ? -18.417 -4.652 24.168 1.00 73.12 119 LYS A CA 1
ATOM 998 C C . LYS A 1 119 ? -18.108 -3.726 25.346 1.00 73.12 119 LYS A C 1
ATOM 1000 O O . LYS A 1 119 ? -18.277 -4.130 26.491 1.00 73.12 119 LYS A O 1
ATOM 1005 N N . GLN A 1 120 ? -17.734 -2.469 25.091 1.00 72.94 120 GLN A N 1
ATOM 1006 C CA . GLN A 1 120 ? -17.505 -1.484 26.157 1.00 72.94 120 GLN A CA 1
ATOM 1007 C C . GLN A 1 120 ? -18.774 -1.184 26.966 1.00 72.94 120 GLN A C 1
ATOM 1009 O O . GLN A 1 120 ? -18.711 -1.137 28.194 1.00 72.94 120 GLN A O 1
ATOM 1014 N N . LYS A 1 121 ? -19.933 -1.026 26.308 1.00 75.19 121 LYS A N 1
ATOM 1015 C CA . LYS A 1 121 ? -21.222 -0.856 26.996 1.00 75.19 121 LYS A CA 1
ATOM 1016 C C . LYS A 1 121 ? -21.553 -2.083 27.844 1.00 75.19 121 LYS A C 1
ATOM 1018 O O . LYS A 1 121 ? -21.830 -1.928 29.024 1.00 75.19 121 LYS A O 1
ATOM 1023 N N . PHE A 1 122 ? -21.434 -3.289 27.296 1.00 73.50 122 PHE A N 1
ATOM 1024 C CA . PHE A 1 122 ? -21.670 -4.532 28.034 1.00 73.50 122 PHE A CA 1
ATOM 1025 C C . PHE A 1 122 ? -20.776 -4.645 29.282 1.00 73.50 122 PHE A C 1
ATOM 1027 O O . PHE A 1 122 ? -21.269 -4.868 30.383 1.00 73.50 122 PHE A O 1
ATOM 1034 N N . ILE A 1 123 ? -19.474 -4.364 29.150 1.00 74.56 123 ILE A N 1
ATOM 1035 C CA . ILE A 1 123 ? -18.519 -4.348 30.273 1.00 74.56 123 ILE A CA 1
ATOM 1036 C C . ILE A 1 123 ? -18.851 -3.256 31.308 1.00 74.56 123 ILE A C 1
ATOM 1038 O O . ILE A 1 123 ? -18.539 -3.415 32.492 1.00 74.56 123 ILE A O 1
ATOM 1042 N N . LYS A 1 124 ? -19.463 -2.138 30.894 1.00 75.25 124 LYS A N 1
ATOM 1043 C CA . LYS A 1 124 ? -19.907 -1.070 31.803 1.00 75.25 124 LYS A CA 1
ATOM 1044 C C . LYS A 1 124 ? -21.075 -1.516 32.686 1.00 75.25 124 LYS A C 1
ATOM 1046 O O . LYS A 1 124 ? -21.107 -1.112 33.843 1.00 75.25 124 LYS A O 1
ATOM 1051 N N . TYR A 1 125 ? -21.972 -2.356 32.171 1.00 78.31 125 TYR A N 1
ATOM 1052 C CA . TYR A 1 125 ? -23.131 -2.871 32.911 1.00 78.31 125 TYR A CA 1
ATOM 1053 C C . TYR A 1 125 ? -22.868 -4.198 33.642 1.00 78.31 125 TYR A C 1
ATOM 1055 O O . TYR A 1 125 ? -23.739 -4.680 34.361 1.00 78.31 125 TYR A O 1
ATOM 1063 N N . LEU A 1 126 ? -21.676 -4.789 33.501 1.00 79.00 126 LEU A N 1
ATOM 1064 C CA . LEU A 1 126 ? -21.322 -6.015 34.216 1.00 79.00 126 LEU A CA 1
ATOM 1065 C C . LEU A 1 126 ? -21.015 -5.745 35.704 1.00 79.00 126 LEU A C 1
ATOM 1067 O O . LEU A 1 126 ? -20.241 -4.829 36.010 1.00 79.00 126 LEU A O 1
ATOM 1071 N N . PRO A 1 127 ? -21.515 -6.583 36.633 1.00 76.31 127 PRO A N 1
ATOM 1072 C CA . PRO A 1 127 ? -21.161 -6.496 38.046 1.00 76.31 127 PRO A CA 1
ATOM 1073 C C . PRO A 1 127 ? -19.660 -6.743 38.267 1.00 76.31 127 PRO A C 1
ATOM 1075 O O . PRO A 1 127 ? -19.010 -7.507 37.544 1.00 76.31 127 PRO A O 1
ATOM 1078 N N . GLN A 1 128 ? -19.087 -6.104 39.293 1.00 71.25 128 GLN A N 1
ATOM 1079 C CA . GLN A 1 128 ? -17.634 -6.077 39.529 1.00 71.25 128 GLN A CA 1
ATOM 1080 C C . GLN A 1 128 ? -17.006 -7.477 39.697 1.00 71.25 128 GLN A C 1
ATOM 1082 O O . GLN A 1 128 ? -15.861 -7.688 39.290 1.00 71.25 128 GLN A O 1
ATOM 1087 N N . ALA A 1 129 ? -17.768 -8.447 40.216 1.00 70.19 129 ALA A N 1
ATOM 1088 C CA . ALA A 1 129 ? -17.349 -9.845 40.349 1.00 70.19 129 ALA A CA 1
ATOM 1089 C C . ALA A 1 129 ? -17.078 -10.515 38.987 1.00 70.19 129 ALA A C 1
ATOM 1091 O O . ALA A 1 129 ? -16.046 -11.161 38.799 1.00 70.19 129 ALA A O 1
ATOM 1092 N N . ALA A 1 130 ? -17.948 -10.286 37.998 1.00 69.25 130 ALA A N 1
ATOM 1093 C CA . ALA A 1 130 ? -17.767 -10.796 36.639 1.00 69.25 130 ALA A CA 1
ATOM 1094 C C . ALA A 1 130 ? -16.599 -10.093 35.918 1.00 69.25 130 ALA A C 1
ATOM 1096 O O . ALA A 1 130 ? -15.836 -10.725 35.187 1.00 69.25 130 ALA A O 1
ATOM 1097 N N . LYS A 1 131 ? -16.388 -8.798 36.196 1.00 65.88 131 LYS A N 1
ATOM 1098 C CA . LYS A 1 131 ? -15.273 -7.996 35.657 1.00 65.88 131 LYS A CA 1
ATOM 1099 C C . LYS A 1 131 ? -13.897 -8.521 36.092 1.00 65.88 131 LYS A C 1
ATOM 1101 O O . LYS A 1 131 ? -12.968 -8.544 35.285 1.00 65.88 131 LYS A O 1
ATOM 1106 N N . ARG A 1 132 ? -13.765 -8.971 37.349 1.00 68.12 132 ARG A N 1
ATOM 1107 C CA . ARG A 1 132 ? -12.532 -9.591 37.876 1.00 68.12 132 ARG A CA 1
ATOM 1108 C C . ARG A 1 132 ? -12.229 -10.939 37.215 1.00 68.12 132 ARG A C 1
ATOM 1110 O O . ARG A 1 132 ? -11.074 -11.185 36.881 1.00 68.12 132 ARG A O 1
ATOM 1117 N N . LYS A 1 133 ? -13.247 -11.768 36.959 1.00 70.31 133 LYS A N 1
ATOM 1118 C CA . LYS A 1 133 ? -13.080 -13.093 36.333 1.00 70.31 133 LYS A CA 1
ATOM 1119 C C . LYS A 1 133 ? -12.559 -13.003 34.893 1.00 70.31 133 LYS A C 1
ATOM 1121 O O . LYS A 1 133 ? -11.640 -13.727 34.528 1.00 70.31 133 LYS A O 1
ATOM 1126 N N . ILE A 1 134 ? -13.069 -12.051 34.106 1.00 67.12 134 ILE A N 1
ATOM 1127 C CA . ILE A 1 134 ? -12.609 -11.811 32.725 1.00 67.12 134 ILE A CA 1
ATOM 1128 C C . ILE A 1 134 ? -11.141 -11.357 32.702 1.00 67.12 134 ILE A C 1
ATOM 1130 O O . ILE A 1 134 ? -10.374 -11.802 31.855 1.00 67.12 134 ILE A O 1
ATOM 1134 N N . ARG A 1 135 ? -10.728 -10.517 33.661 1.00 60.75 135 ARG A N 1
ATOM 1135 C CA . ARG A 1 135 ? -9.352 -10.001 33.757 1.00 60.75 135 ARG A CA 1
ATOM 1136 C C . ARG A 1 135 ? -8.346 -11.044 34.265 1.00 60.75 135 ARG A C 1
ATOM 1138 O O . ARG A 1 135 ? -7.168 -10.933 33.949 1.00 60.75 135 ARG A O 1
ATOM 1145 N N 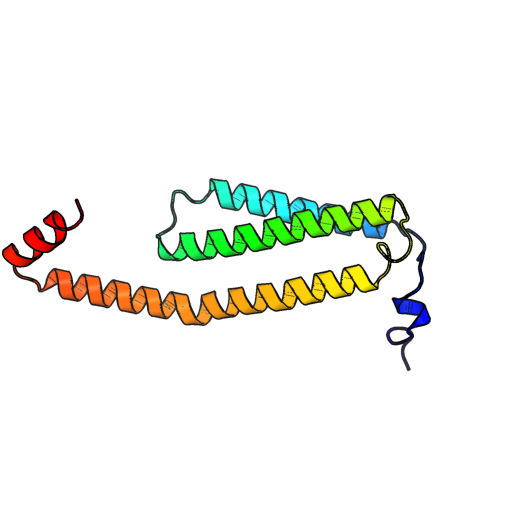. GLY A 1 136 ? -8.802 -12.032 35.041 1.00 60.72 136 GLY A N 1
ATOM 1146 C CA . GLY A 1 136 ? -7.983 -13.149 35.530 1.00 60.72 136 GLY A CA 1
ATOM 1147 C C . GLY A 1 136 ? -7.792 -14.282 34.517 1.00 60.72 136 GLY A C 1
ATOM 1148 O O . GLY A 1 136 ? -6.796 -14.983 34.592 1.00 60.72 136 GLY A O 1
ATOM 1149 N N . SER A 1 137 ? -8.701 -14.431 33.547 1.00 58.44 137 SER A N 1
ATOM 1150 C CA . SER A 1 137 ? -8.631 -15.469 32.503 1.00 58.44 137 SER A CA 1
ATOM 1151 C C . SER A 1 137 ? -7.694 -15.124 31.337 1.00 58.44 137 SER A C 1
ATOM 1153 O O . SER A 1 137 ? -7.500 -15.951 30.454 1.00 58.44 137 SER A O 1
ATOM 1155 N N . THR A 1 138 ? -7.175 -13.894 31.279 1.00 54.03 138 THR A N 1
ATOM 1156 C CA 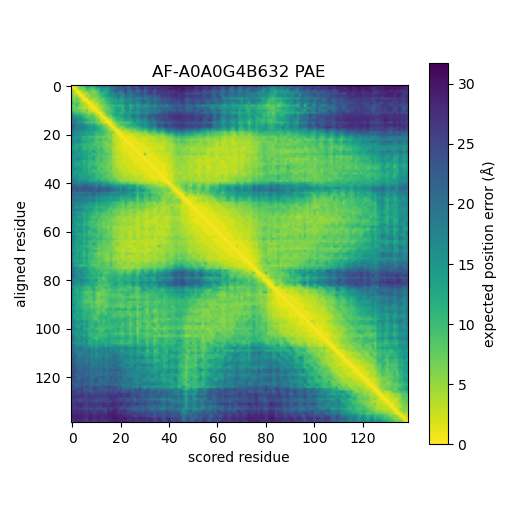. THR A 1 138 ? -6.261 -13.430 30.216 1.00 54.03 138 THR A CA 1
ATOM 1157 C C . THR A 1 138 ? -4.781 -13.506 30.623 1.00 54.03 138 THR A C 1
ATOM 1159 O O . THR A 1 138 ? -3.952 -12.856 29.989 1.00 54.03 138 THR A O 1
ATOM 1162 N N . ARG A 1 139 ? -4.461 -14.234 31.701 1.00 43.03 139 ARG A N 1
ATOM 1163 C CA . ARG A 1 139 ? -3.094 -14.557 32.126 1.00 43.03 139 ARG A CA 1
ATOM 1164 C C . ARG A 1 139 ? -2.735 -15.980 31.739 1.00 43.03 139 ARG A C 1
ATOM 1166 O O . ARG A 1 139 ? -3.634 -16.838 31.857 1.00 43.03 139 ARG A O 1
#

Radius of gyration: 23.14 Å; Cα contacts (8 Å, |Δi|>4): 87; chains: 1; bounding box: 42×25×74 Å

Solvent-accessible surface area (backbone atoms only — not comparable to full-atom values): 7726 Å² total; per-residue (Å²): 133,69,77,85,79,40,62,72,68,41,66,34,46,75,67,79,87,58,76,66,58,56,57,52,51,51,52,24,50,48,33,35,53,52,22,52,51,56,63,70,64,51,86,82,53,57,75,72,53,46,56,51,50,52,51,50,31,53,48,32,36,51,51,14,51,52,47,45,52,42,52,49,37,35,72,69,60,38,72,61,56,44,14,60,52,47,58,51,51,50,50,49,51,47,50,55,54,49,49,54,52,50,49,45,55,70,57,47,48,60,49,53,52,52,51,53,51,50,52,53,52,52,62,69,74,46,56,70,73,61,55,52,53,61,64,60,69,76,109

Sequence (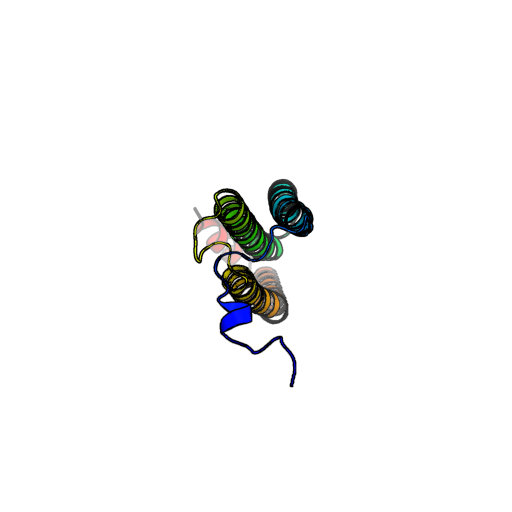139 aa):
MGKLFRPDYIFSATPPANGLYIYLLIVFGLMIVIAILLAFFKSKLEKIYLKLQNRIFNLLLTLGIIGLFFVLFRYEQIPYFGSRLMILLLLLTFLFWGGWIAFYWIFEIPQEKLEARKKQKFIKYLPQAAKRKIRGSTR

Organism: NCBI:txid1618337